Protein AF-A0A2L2Z3V6-F1 (afdb_monomer)

Radius of gyration: 16.3 Å; Cα contacts (8 Å, |Δi|>4): 15; chains: 1; bounding box: 38×30×38 Å

Sequence (73 aa):
KPLGSYIADLLSRLHFFNTWIEEGTPNVFWISGFFFTQSFLTGISQNYARKYHIPIDFLSYQFEMQHFESDSE

Secondary structure (DSSP, 8-state):
--HHHHHHHHHHHHHHHHHHHHH-S-SS--GGGSS-HHHHHHHHHHHHHHHHT--GGG---------------

InterPro domains:
  IPR026983 Dynein heavy chain [PTHR22878] (1-70)
  IPR041228 Dynein heavy chain, C-terminal domain [PF18199] (1-70)
  IPR043160 Dynein heavy chain, C-terminal domain, barrel region [G3DSA:3.10.490.20] (38-73)

Mean predicted aligned error: 5.05 Å

Solvent-accessible surface area (backbone atoms only — not comparable to full-atom values): 4776 Å² total; per-residue (Å²): 129,58,71,69,55,52,52,52,53,49,52,52,39,51,49,56,54,49,48,32,72,76,77,38,86,67,96,71,79,67,60,87,65,46,94,58,51,68,60,52,55,49,50,51,50,50,53,52,20,64,75,70,76,43,68,57,89,78,63,78,90,84,86,79,86,76,78,83,76,71,80,78,128

Structure (mmCIF, N/CA/C/O backbone):
data_AF-A0A2L2Z3V6-F1
#
_entry.id   AF-A0A2L2Z3V6-F1
#
loop_
_atom_site.group_PDB
_atom_site.id
_atom_site.type_symbol
_atom_site.label_atom_id
_atom_site.label_alt_id
_atom_site.label_comp_id
_atom_site.label_asym_id
_atom_site.label_entity_id
_atom_site.label_seq_id
_atom_site.pdbx_PDB_ins_code
_atom_site.Cartn_x
_atom_site.Cartn_y
_atom_site.Cartn_z
_atom_site.occupancy
_atom_site.B_iso_or_equiv
_atom_site.auth_seq_id
_atom_site.auth_comp_id
_atom_site.auth_asym_id
_atom_site.auth_atom_id
_atom_site.pdbx_PDB_model_num
ATOM 1 N N . LYS A 1 1 ? -18.678 8.324 9.854 1.00 69.12 1 LYS A N 1
ATOM 2 C CA . LYS A 1 1 ? -18.357 7.242 10.819 1.00 69.12 1 LYS A CA 1
ATOM 3 C C . LYS A 1 1 ? -18.344 7.848 12.227 1.00 69.12 1 LYS A C 1
ATOM 5 O O . LYS A 1 1 ? -17.864 8.967 12.350 1.00 69.12 1 LYS A O 1
ATOM 10 N N . PRO A 1 2 ? -18.894 7.199 13.266 1.00 92.69 2 PRO A N 1
ATOM 11 C CA . PRO A 1 2 ? -18.696 7.638 14.653 1.00 92.69 2 PRO A CA 1
ATOM 12 C C . PRO A 1 2 ? -17.231 7.445 15.081 1.00 92.69 2 PRO A C 1
ATOM 14 O O . PRO A 1 2 ? -16.528 6.630 14.484 1.00 92.69 2 PRO A O 1
ATOM 17 N N . LEU A 1 3 ? -16.776 8.141 16.132 1.00 93.88 3 LEU A N 1
ATOM 18 C CA . LEU A 1 3 ? -15.401 8.026 16.651 1.00 93.88 3 LEU A CA 1
ATOM 19 C C . LEU A 1 3 ? -14.997 6.567 16.913 1.00 93.88 3 LEU A C 1
ATOM 21 O O . LEU A 1 3 ? -13.930 6.143 16.483 1.00 93.88 3 LEU A O 1
ATOM 25 N N . GLY A 1 4 ? -15.882 5.776 17.528 1.00 96.62 4 GLY A N 1
ATOM 26 C CA . GLY A 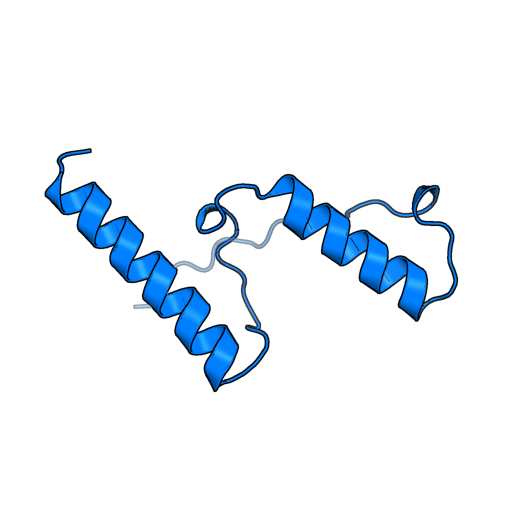1 4 ? -15.627 4.353 17.770 1.00 96.62 4 GLY A CA 1
ATOM 27 C C . GLY A 1 4 ? -15.334 3.561 16.490 1.00 96.62 4 GLY A C 1
ATOM 28 O O . GLY A 1 4 ? -14.453 2.709 16.483 1.00 96.62 4 GLY A O 1
ATOM 29 N N . SER A 1 5 ? -15.988 3.896 15.373 1.00 95.31 5 SER A N 1
ATOM 30 C CA . SER A 1 5 ? -15.724 3.259 14.075 1.00 95.31 5 SER A CA 1
ATOM 31 C C . SER A 1 5 ? -14.376 3.680 13.478 1.00 95.31 5 SER A C 1
ATOM 33 O O . SER A 1 5 ? -13.735 2.860 12.828 1.00 95.31 5 SER A O 1
ATOM 35 N N . TYR A 1 6 ? -13.908 4.911 13.719 1.00 95.81 6 TYR A N 1
ATOM 36 C CA . TYR A 1 6 ? -12.549 5.320 13.335 1.00 95.81 6 TYR A CA 1
ATOM 37 C C . TYR A 1 6 ? -11.478 4.617 14.174 1.00 95.81 6 TYR A C 1
ATOM 39 O O . TYR A 1 6 ? -10.461 4.202 13.629 1.00 95.81 6 TYR A O 1
ATOM 47 N N . ILE A 1 7 ? -11.719 4.442 15.477 1.00 97.19 7 ILE A N 1
ATOM 48 C CA . ILE A 1 7 ? -10.808 3.707 16.365 1.00 97.19 7 ILE A CA 1
ATOM 49 C C . ILE A 1 7 ? -10.721 2.236 15.942 1.00 97.19 7 ILE A C 1
ATOM 51 O O . ILE A 1 7 ? -9.622 1.705 15.826 1.00 97.19 7 ILE A O 1
ATOM 55 N N . ALA A 1 8 ? -11.851 1.589 15.650 1.00 97.12 8 ALA A N 1
ATOM 56 C CA . ALA A 1 8 ? -11.862 0.205 15.174 1.00 97.12 8 ALA A CA 1
ATOM 57 C C . ALA A 1 8 ? -11.105 0.032 13.839 1.00 97.12 8 ALA A C 1
ATOM 59 O O . ALA A 1 8 ? -10.329 -0.911 13.683 1.00 97.12 8 ALA A O 1
ATOM 60 N N . ASP A 1 9 ? -11.283 0.964 12.895 1.00 96.44 9 ASP A N 1
ATOM 61 C CA . ASP A 1 9 ? -10.555 0.990 11.616 1.00 96.44 9 ASP A CA 1
ATOM 62 C C . ASP A 1 9 ? -9.041 1.150 11.842 1.00 96.44 9 ASP A C 1
ATOM 64 O O . ASP A 1 9 ? -8.247 0.405 11.270 1.00 96.44 9 ASP A O 1
ATOM 68 N N . LEU A 1 10 ? -8.640 2.056 12.744 1.00 96.69 10 LEU A N 1
ATOM 69 C CA . LEU A 1 10 ? -7.241 2.254 13.129 1.00 96.69 10 LEU A CA 1
ATOM 70 C C . LEU A 1 10 ? -6.629 0.986 13.735 1.00 96.69 10 LEU A C 1
ATOM 72 O O . LEU A 1 10 ? -5.557 0.569 13.301 1.00 96.69 10 LEU A O 1
ATOM 76 N N . LEU A 1 11 ? -7.304 0.361 14.703 1.00 98.00 11 LEU A N 1
ATOM 77 C CA . LEU A 1 11 ? -6.833 -0.880 15.327 1.00 98.00 11 LEU A CA 1
ATOM 78 C C . LEU A 1 11 ? -6.673 -2.002 14.293 1.00 98.00 11 LEU A C 1
ATOM 80 O O . LEU A 1 11 ? -5.674 -2.716 14.321 1.00 98.00 11 LEU A O 1
ATOM 84 N N . SER A 1 12 ? -7.600 -2.104 13.337 1.00 98.00 12 SER A N 1
ATOM 85 C CA . SER A 1 12 ? -7.523 -3.088 12.249 1.00 98.00 12 SER A CA 1
ATOM 86 C C . SER A 1 12 ? -6.309 -2.849 11.343 1.00 98.00 12 SER A C 1
ATOM 88 O O . SER A 1 12 ? -5.614 -3.795 10.977 1.00 98.00 12 SER A O 1
ATOM 90 N N . ARG A 1 13 ? -6.004 -1.586 11.008 1.00 97.88 13 ARG A N 1
ATOM 91 C CA . ARG A 1 13 ? -4.805 -1.233 10.224 1.00 97.88 13 ARG A CA 1
ATOM 92 C C . ARG A 1 13 ? -3.523 -1.562 10.982 1.00 97.88 13 ARG A C 1
ATOM 94 O O . ARG A 1 13 ? -2.614 -2.142 10.399 1.00 97.88 13 ARG A O 1
ATOM 101 N N . LEU A 1 14 ? -3.454 -1.205 12.266 1.00 97.94 14 LEU A N 1
ATOM 102 C CA . LEU A 1 14 ? -2.295 -1.506 13.112 1.00 97.94 14 LEU A CA 1
ATOM 103 C C . LEU A 1 14 ? -2.053 -3.011 13.201 1.00 97.94 14 LEU A C 1
ATOM 105 O O . LEU A 1 14 ? -0.918 -3.448 13.048 1.00 97.94 14 LEU A O 1
ATOM 109 N N . HIS A 1 15 ? -3.116 -3.794 13.386 1.00 98.19 15 HIS A N 1
ATOM 110 C CA . HIS A 1 15 ? -3.022 -5.247 13.391 1.00 98.19 15 HIS A CA 1
ATOM 111 C C . HIS A 1 15 ? -2.467 -5.783 12.065 1.00 98.19 15 HIS A C 1
ATOM 113 O O . HIS A 1 15 ? -1.465 -6.488 12.083 1.00 98.19 15 HIS A O 1
ATOM 119 N N . PHE A 1 16 ? -3.029 -5.367 10.923 1.00 97.81 16 PHE A N 1
ATOM 120 C CA . PHE A 1 16 ? -2.549 -5.779 9.599 1.00 97.81 16 PHE A CA 1
ATOM 121 C C . PHE A 1 16 ? -1.054 -5.477 9.384 1.00 97.81 16 PHE A C 1
ATOM 123 O O . PHE A 1 16 ? -0.308 -6.338 8.918 1.00 97.81 16 PHE A O 1
ATOM 130 N N . PHE A 1 17 ? -0.593 -4.271 9.739 1.00 97.31 17 PHE A N 1
ATOM 131 C CA . PHE A 1 17 ? 0.818 -3.905 9.581 1.00 97.31 17 PHE A CA 1
ATOM 132 C C . PHE A 1 17 ? 1.740 -4.627 10.568 1.00 97.31 17 PHE A C 1
ATOM 134 O O . PHE A 1 17 ? 2.843 -5.000 10.177 1.00 97.31 17 PHE A O 1
ATOM 141 N N . ASN A 1 18 ? 1.304 -4.857 11.809 1.00 98.25 18 ASN A N 1
ATOM 142 C CA . ASN A 1 18 ? 2.084 -5.626 12.780 1.00 98.25 18 ASN A CA 1
ATOM 143 C C . ASN A 1 18 ? 2.264 -7.076 12.321 1.00 98.25 18 ASN A C 1
ATOM 145 O O . ASN A 1 18 ? 3.392 -7.554 12.301 1.00 98.25 18 ASN A O 1
ATOM 149 N N . THR A 1 19 ? 1.198 -7.731 11.853 1.00 98.06 19 THR A N 1
ATOM 150 C CA . THR A 1 19 ? 1.286 -9.088 11.296 1.00 98.06 19 THR A CA 1
ATOM 151 C C . THR A 1 19 ? 2.241 -9.143 10.108 1.00 98.06 19 THR A C 1
ATOM 153 O O . THR A 1 19 ? 3.073 -10.040 10.041 1.00 98.06 19 THR A O 1
ATOM 156 N N . TRP A 1 20 ? 2.207 -8.156 9.203 1.00 97.50 20 TRP A N 1
ATOM 157 C CA . TRP A 1 20 ? 3.190 -8.084 8.116 1.00 97.50 20 TRP A CA 1
ATOM 158 C C . TRP A 1 20 ? 4.630 -7.977 8.658 1.00 97.50 20 TRP A C 1
ATOM 160 O O . TRP A 1 20 ? 5.526 -8.67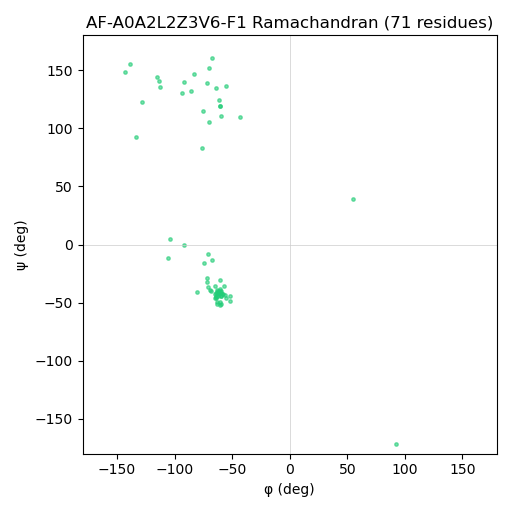5 8.190 1.00 97.50 20 TRP A O 1
ATOM 170 N N . ILE A 1 21 ? 4.883 -7.141 9.665 1.00 97.88 21 ILE A N 1
ATOM 171 C CA . ILE A 1 21 ? 6.227 -7.008 10.253 1.00 97.88 21 ILE A CA 1
ATOM 172 C C . ILE A 1 21 ? 6.708 -8.331 10.873 1.00 97.88 21 ILE A C 1
ATOM 174 O O . ILE A 1 21 ? 7.876 -8.683 10.710 1.00 97.88 21 ILE A O 1
ATOM 178 N N . GLU A 1 22 ? 5.830 -9.044 11.578 1.00 98.38 22 GLU A N 1
ATOM 179 C CA . GLU A 1 22 ? 6.173 -10.252 12.338 1.00 98.38 22 GLU A CA 1
ATOM 180 C C . GLU A 1 22 ? 6.270 -11.510 11.462 1.00 98.38 22 GLU A C 1
ATOM 182 O O . GLU A 1 22 ? 7.183 -12.317 11.640 1.00 98.38 22 GLU A O 1
ATOM 187 N N . GLU A 1 23 ? 5.358 -11.670 10.504 1.00 97.75 23 GLU A N 1
ATOM 188 C CA . GLU A 1 23 ? 5.203 -12.893 9.701 1.00 97.75 23 GLU A CA 1
ATOM 189 C C . GLU A 1 23 ? 5.734 -12.746 8.266 1.00 97.75 23 GLU A C 1
ATOM 191 O O . GLU A 1 23 ? 5.909 -13.734 7.550 1.00 97.75 23 GLU A O 1
ATOM 196 N N . GLY A 1 24 ? 6.040 -11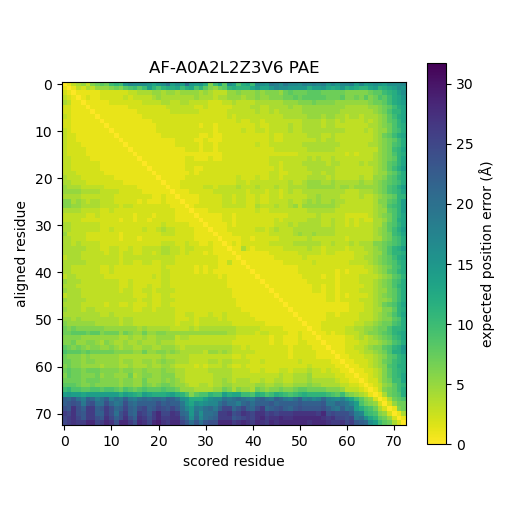.520 7.840 1.00 97.25 24 GLY A N 1
ATOM 197 C CA . GLY A 1 24 ? 6.489 -11.208 6.489 1.00 97.25 24 GLY A CA 1
ATOM 198 C C . GLY A 1 24 ? 5.351 -10.825 5.538 1.00 97.25 24 GLY A C 1
ATOM 199 O O . GLY A 1 24 ? 4.220 -10.550 5.930 1.00 97.25 24 GLY A O 1
ATOM 200 N N . THR A 1 25 ? 5.687 -10.698 4.253 1.00 96.25 25 THR A N 1
ATOM 201 C CA . THR A 1 25 ? 4.805 -10.105 3.236 1.00 96.25 25 THR A CA 1
ATOM 202 C C . THR A 1 25 ? 3.501 -10.887 3.061 1.00 96.25 25 THR A C 1
ATOM 204 O O . THR A 1 25 ? 3.565 -12.071 2.731 1.00 96.25 25 THR A O 1
ATOM 207 N N . PRO A 1 26 ? 2.323 -10.247 3.210 1.00 96.31 26 PRO A N 1
ATOM 208 C CA . PRO A 1 26 ? 1.050 -10.940 3.075 1.00 96.31 26 PRO A CA 1
ATOM 209 C C . PRO A 1 26 ? 0.783 -11.350 1.622 1.00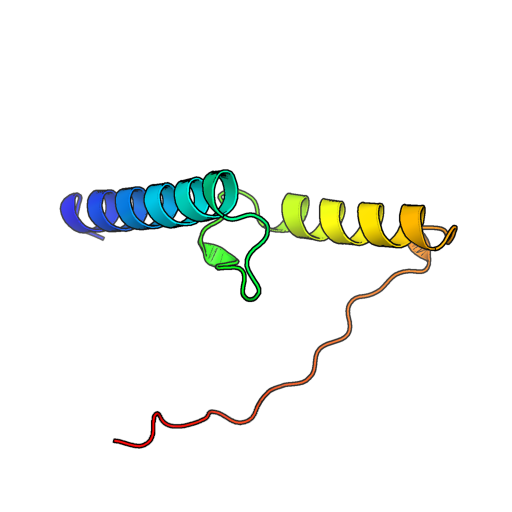 96.31 26 PRO A C 1
ATOM 211 O O . PRO A 1 26 ? 1.187 -10.666 0.680 1.00 96.31 26 PRO A O 1
ATOM 214 N N . ASN A 1 27 ? 0.024 -12.434 1.441 1.00 94.31 27 ASN A N 1
ATOM 215 C CA . ASN A 1 27 ? -0.436 -12.879 0.119 1.00 94.31 27 ASN A CA 1
ATOM 216 C C . ASN A 1 27 ? -1.518 -11.955 -0.469 1.00 94.31 27 ASN A C 1
ATOM 218 O O . ASN A 1 27 ? -1.635 -11.832 -1.686 1.00 94.31 27 ASN A O 1
ATOM 222 N N . VAL A 1 28 ? -2.303 -11.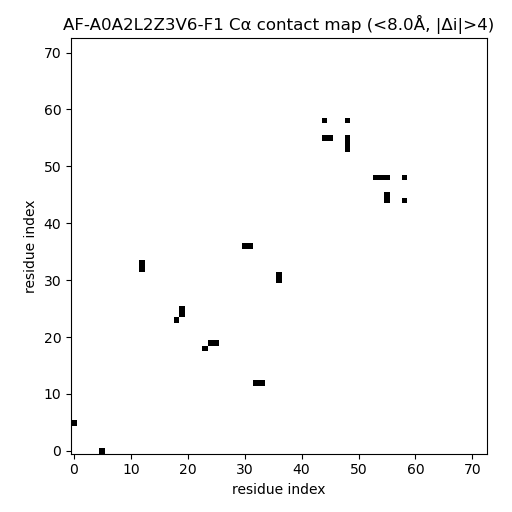300 0.395 1.00 93.62 28 VAL A N 1
ATOM 223 C CA . VAL A 1 28 ? -3.378 -10.374 0.018 1.00 93.62 28 VAL A CA 1
ATOM 224 C C . VAL A 1 28 ? -3.190 -9.062 0.770 1.00 93.62 28 VAL A C 1
ATOM 226 O O . VAL A 1 28 ? -3.153 -9.033 1.999 1.00 93.62 28 VAL A O 1
ATOM 229 N N . PHE A 1 29 ? -3.084 -7.957 0.034 1.00 95.56 29 PHE A N 1
ATOM 230 C CA . PHE A 1 29 ? -2.928 -6.631 0.623 1.00 95.56 29 PHE A CA 1
ATOM 231 C C . PHE A 1 29 ? -4.276 -5.936 0.805 1.00 95.56 29 PHE A C 1
ATOM 233 O O . PHE A 1 29 ? -5.035 -5.774 -0.152 1.00 95.56 29 PHE A O 1
ATOM 240 N N . TRP A 1 30 ? -4.535 -5.408 2.004 1.00 96.62 30 TRP A N 1
ATOM 241 C CA . TRP A 1 30 ? -5.664 -4.509 2.234 1.00 96.62 30 TRP A CA 1
ATOM 242 C C . TRP A 1 30 ? -5.355 -3.112 1.670 1.00 96.62 30 TRP A C 1
ATOM 244 O O . TRP A 1 30 ? -4.919 -2.212 2.385 1.00 96.62 30 TRP A O 1
ATOM 254 N N . ILE A 1 31 ? -5.564 -2.921 0.363 1.00 94.25 31 ILE A N 1
ATOM 255 C CA . ILE A 1 31 ? -5.166 -1.693 -0.352 1.00 94.25 31 ILE A CA 1
ATOM 256 C C . ILE A 1 31 ? -5.780 -0.429 0.273 1.00 94.25 31 ILE A C 1
ATOM 258 O O . ILE A 1 31 ? -5.073 0.549 0.496 1.00 94.25 31 ILE A O 1
ATOM 262 N N . SER A 1 32 ? -7.063 -0.435 0.643 1.00 94.12 32 SER A N 1
ATOM 263 C CA . SER A 1 32 ? -7.700 0.717 1.313 1.00 94.12 32 SER A CA 1
ATOM 264 C C . SER A 1 32 ? -7.239 0.933 2.769 1.00 94.12 32 SER A C 1
ATOM 266 O O . SER A 1 32 ? -7.549 1.966 3.374 1.00 94.12 32 SER A O 1
ATOM 268 N N . GLY A 1 33 ? -6.461 -0.007 3.316 1.00 94.31 33 GLY A N 1
ATOM 269 C CA . GLY A 1 33 ? -5.779 0.056 4.610 1.00 94.31 33 GLY A CA 1
ATOM 270 C C . GLY A 1 33 ? -4.552 0.980 4.629 1.00 94.31 33 GLY A C 1
ATOM 271 O O . GLY A 1 33 ? -4.139 1.435 5.700 1.00 94.31 33 GLY A O 1
ATOM 272 N N . PHE A 1 34 ? -4.022 1.370 3.468 1.00 95.38 34 PHE A N 1
ATOM 273 C CA . PHE A 1 34 ? -2.930 2.343 3.375 1.00 95.38 34 PHE A CA 1
ATOM 274 C C . PHE A 1 34 ? -3.440 3.786 3.419 1.00 95.38 34 PHE A C 1
ATOM 276 O O . PHE A 1 34 ? -4.499 4.104 2.883 1.00 95.38 34 PHE A O 1
ATOM 283 N N . PHE A 1 35 ? -2.645 4.683 4.012 1.00 93.62 35 PHE A N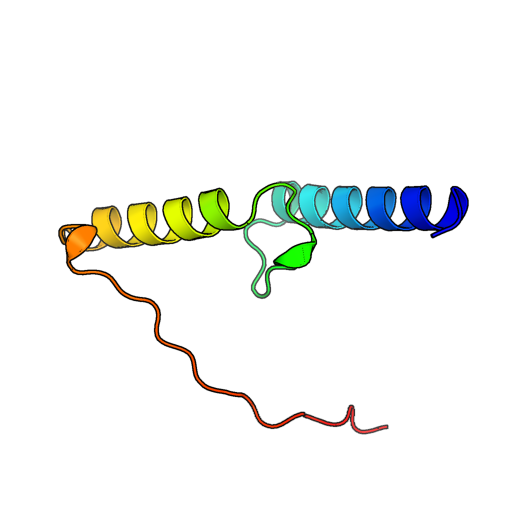 1
ATOM 284 C CA . PHE A 1 35 ? -2.915 6.124 3.964 1.00 93.62 35 PHE A CA 1
ATOM 285 C C . PHE A 1 35 ? -2.734 6.692 2.547 1.00 93.62 35 PHE A C 1
ATOM 287 O O . PHE A 1 35 ? -3.539 7.502 2.099 1.00 93.62 35 PHE A O 1
ATOM 294 N N . PHE A 1 36 ? -1.701 6.236 1.825 1.00 95.00 36 PHE A N 1
ATOM 295 C CA . PHE A 1 36 ? -1.415 6.678 0.461 1.00 95.00 36 PHE A CA 1
ATOM 296 C C . PHE A 1 36 ? -1.118 5.494 -0.470 1.00 95.00 36 PHE A C 1
ATOM 298 O O . PHE A 1 36 ? 0.013 5.025 -0.591 1.00 95.00 36 PHE A O 1
ATOM 305 N N . THR A 1 37 ? -2.165 5.004 -1.136 1.00 96.50 37 THR A N 1
ATOM 306 C CA . THR A 1 37 ? -2.131 3.797 -1.982 1.00 96.50 37 THR A CA 1
ATOM 307 C C . THR A 1 37 ? -1.232 3.939 -3.208 1.00 96.50 37 THR A C 1
ATOM 309 O O . THR A 1 37 ? -0.544 2.994 -3.583 1.00 96.50 37 THR A O 1
ATOM 312 N N . GLN A 1 38 ? 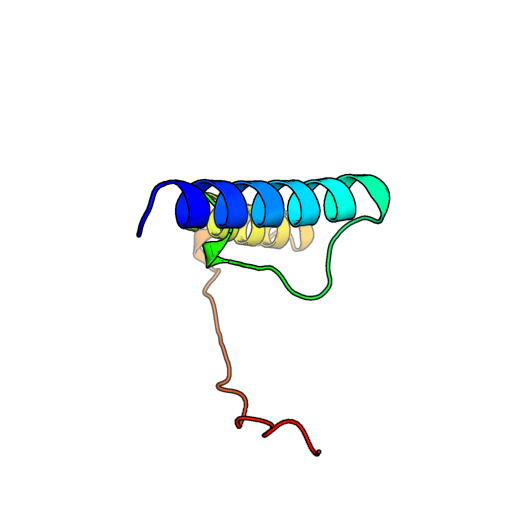-1.186 5.130 -3.808 1.00 95.94 38 GLN A N 1
ATOM 313 C CA . GLN A 1 38 ? -0.399 5.396 -5.017 1.00 95.94 38 GLN A CA 1
ATOM 314 C C . GLN A 1 38 ? 1.107 5.205 -4.782 1.00 95.94 38 GLN A C 1
ATOM 316 O O . GLN A 1 38 ? 1.789 4.620 -5.623 1.00 95.94 38 GLN A O 1
ATOM 321 N N . SER A 1 39 ? 1.627 5.625 -3.622 1.00 96.81 39 SER A N 1
ATOM 322 C CA . SER A 1 39 ? 3.029 5.375 -3.257 1.00 96.81 39 SER A CA 1
ATOM 323 C C . SER A 1 39 ? 3.341 3.892 -3.115 1.00 96.81 39 SER A C 1
ATOM 325 O O . SER A 1 39 ? 4.406 3.456 -3.544 1.00 96.81 39 SER A O 1
ATOM 327 N N . PHE A 1 40 ? 2.419 3.106 -2.553 1.00 96.12 40 PHE A N 1
ATOM 328 C CA . PHE A 1 40 ? 2.599 1.661 -2.429 1.00 96.12 40 PHE A CA 1
ATOM 329 C C . PHE A 1 40 ? 2.682 0.990 -3.807 1.00 96.12 40 PHE A C 1
ATOM 331 O O . PHE A 1 40 ? 3.653 0.289 -4.087 1.00 96.12 40 PHE A O 1
ATOM 338 N N . LEU A 1 41 ? 1.734 1.288 -4.702 1.00 96.69 41 LEU A N 1
ATOM 339 C CA . LEU A 1 41 ? 1.747 0.782 -6.081 1.00 96.69 41 LEU A CA 1
ATOM 340 C C . LEU A 1 41 ? 3.000 1.235 -6.843 1.00 96.69 41 LEU A C 1
ATOM 342 O O . LEU A 1 41 ? 3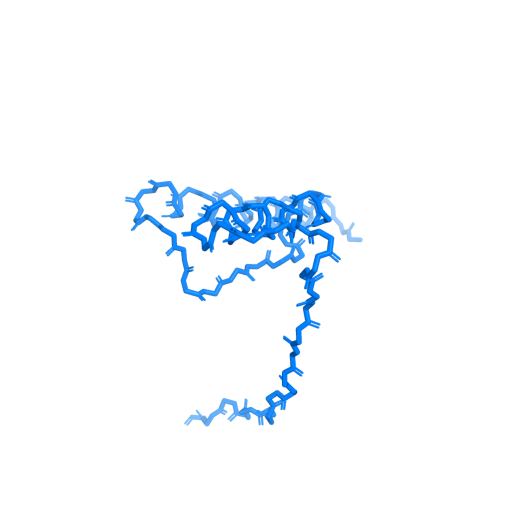.626 0.448 -7.548 1.00 96.69 41 LEU A O 1
ATOM 346 N N . THR A 1 42 ? 3.435 2.480 -6.659 1.00 97.06 42 THR A N 1
ATOM 347 C CA . THR A 1 42 ? 4.683 2.964 -7.266 1.00 97.06 42 THR A CA 1
ATOM 348 C C . THR A 1 42 ? 5.889 2.177 -6.745 1.00 97.06 42 THR A C 1
ATOM 350 O O . THR A 1 42 ? 6.745 1.769 -7.529 1.00 97.06 42 THR A O 1
ATOM 353 N N . GLY A 1 43 ? 5.944 1.899 -5.439 1.00 97.19 43 GLY A N 1
ATOM 354 C CA . GLY A 1 43 ? 6.975 1.058 -4.830 1.00 97.19 43 GLY A CA 1
ATOM 355 C C . GLY A 1 43 ? 7.003 -0.362 -5.401 1.00 97.19 43 GLY A C 1
ATOM 356 O O . GLY A 1 43 ? 8.084 -0.872 -5.697 1.00 97.19 43 GLY A O 1
ATOM 357 N N . ILE A 1 44 ? 5.837 -0.976 -5.634 1.00 96.62 44 ILE A N 1
ATOM 358 C CA . ILE A 1 44 ? 5.736 -2.287 -6.298 1.00 96.62 44 ILE A CA 1
ATOM 359 C C . ILE A 1 44 ? 6.319 -2.221 -7.713 1.00 96.62 44 ILE A C 1
ATOM 361 O O . ILE A 1 44 ? 7.203 -3.017 -8.035 1.00 96.62 44 ILE A O 1
ATOM 365 N N . SER A 1 45 ? 5.885 -1.260 -8.537 1.00 97.81 45 SER A N 1
ATOM 366 C CA . SER A 1 45 ? 6.391 -1.096 -9.908 1.00 97.81 45 SER A CA 1
ATOM 367 C C . SER A 1 45 ? 7.903 -0.889 -9.928 1.00 97.81 45 SER A C 1
ATOM 369 O O . SER A 1 45 ? 8.605 -1.506 -10.726 1.00 97.81 45 SER A O 1
ATOM 371 N N . GLN A 1 46 ? 8.432 -0.073 -9.014 1.00 98.19 46 GLN A N 1
ATOM 372 C CA . GLN A 1 46 ? 9.870 0.141 -8.891 1.00 98.19 46 GLN A CA 1
ATOM 373 C C . GLN A 1 46 ? 10.621 -1.132 -8.473 1.00 98.19 46 GLN A C 1
ATOM 375 O O . GLN A 1 46 ? 11.684 -1.421 -9.022 1.00 98.19 46 GLN A O 1
ATOM 380 N N . ASN A 1 47 ? 10.096 -1.902 -7.516 1.00 97.62 47 ASN A N 1
ATOM 381 C CA . ASN A 1 47 ? 10.707 -3.162 -7.088 1.00 97.62 47 ASN A CA 1
ATOM 382 C C . ASN A 1 47 ? 10.725 -4.189 -8.227 1.00 97.62 47 ASN A C 1
ATOM 384 O O . ASN A 1 47 ? 11.741 -4.854 -8.436 1.00 97.62 47 ASN A O 1
ATOM 388 N N . TYR A 1 48 ? 9.641 -4.273 -9.000 1.00 97.69 48 TYR A N 1
ATOM 389 C CA . TYR A 1 48 ? 9.557 -5.119 -10.188 1.00 97.69 48 TYR A CA 1
ATOM 390 C C . TYR A 1 48 ? 10.559 -4.681 -11.268 1.00 97.69 48 TYR A C 1
ATOM 392 O O . TYR A 1 48 ? 11.369 -5.492 -11.717 1.00 97.69 48 TYR A O 1
ATOM 400 N N . ALA A 1 49 ? 10.574 -3.390 -11.620 1.00 98.44 49 ALA A N 1
ATOM 401 C CA . ALA A 1 49 ? 11.505 -2.806 -12.587 1.00 98.44 49 ALA A CA 1
ATOM 402 C C . ALA A 1 49 ? 12.968 -3.141 -12.255 1.00 98.44 49 ALA A C 1
ATOM 404 O O . ALA A 1 49 ? 13.709 -3.628 -13.109 1.00 98.44 49 ALA A O 1
ATOM 405 N N . ARG A 1 50 ? 13.364 -2.949 -10.987 1.00 98.31 50 ARG A N 1
ATOM 406 C CA . ARG A 1 50 ? 14.718 -3.260 -10.499 1.00 98.31 50 ARG A CA 1
ATOM 407 C C . ARG A 1 50 ? 15.032 -4.752 -10.573 1.00 98.31 50 ARG A C 1
ATOM 409 O O . ARG A 1 50 ? 16.110 -5.110 -11.028 1.00 98.31 50 ARG A O 1
ATOM 416 N N . LYS A 1 51 ? 14.098 -5.617 -10.162 1.00 98.12 51 LYS A N 1
ATOM 417 C CA . LYS A 1 51 ? 14.285 -7.078 -10.179 1.00 98.12 51 LYS A CA 1
ATOM 418 C C . LYS A 1 51 ? 14.531 -7.619 -11.591 1.00 98.12 51 LYS A C 1
ATOM 420 O O . LYS A 1 51 ? 15.346 -8.522 -11.756 1.00 98.12 51 LYS A O 1
ATOM 425 N N . TYR A 1 52 ? 13.840 -7.076 -12.593 1.00 97.94 52 TYR A N 1
ATOM 426 C CA . TYR A 1 52 ? 13.898 -7.565 -13.976 1.00 97.94 52 TYR A CA 1
ATOM 427 C C . TYR A 1 52 ? 14.734 -6.692 -14.922 1.00 97.94 52 TYR A C 1
ATOM 429 O O . TYR A 1 52 ? 14.802 -6.996 -16.107 1.00 97.94 52 TYR A O 1
ATOM 437 N N . HIS A 1 53 ? 15.404 -5.654 -14.413 1.00 97.62 53 HIS A N 1
ATOM 438 C CA . HIS A 1 53 ? 16.251 -4.739 -15.194 1.00 97.62 53 HIS A CA 1
ATOM 439 C C . HIS A 1 53 ? 15.529 -4.086 -16.385 1.00 97.62 53 HIS A C 1
ATOM 441 O O . HIS A 1 53 ? 16.100 -3.906 -17.459 1.00 97.62 53 HIS A O 1
ATOM 447 N N . ILE A 1 54 ? 14.268 -3.713 -16.186 1.00 97.31 54 ILE A N 1
ATOM 448 C CA . ILE A 1 54 ? 13.435 -3.039 -17.187 1.00 97.31 54 ILE A CA 1
ATOM 449 C C . ILE A 1 54 ? 13.122 -1.608 -16.731 1.00 97.31 54 ILE A C 1
ATOM 451 O O . ILE A 1 54 ? 12.882 -1.394 -15.540 1.00 97.31 54 ILE A O 1
ATOM 455 N N . PRO A 1 55 ? 13.118 -0.613 -17.638 1.00 97.69 55 PRO A N 1
ATOM 456 C CA . PRO A 1 55 ? 12.672 0.740 -17.319 1.00 97.69 55 PRO A CA 1
ATOM 457 C C . PRO A 1 55 ? 11.256 0.751 -16.738 1.00 97.69 55 PRO A C 1
ATOM 459 O O . PRO A 1 55 ? 10.362 0.087 -17.262 1.00 97.69 55 PRO A O 1
ATOM 462 N N . ILE A 1 56 ? 11.038 1.533 -15.676 1.00 97.06 56 ILE A N 1
ATOM 463 C CA . ILE A 1 56 ? 9.718 1.642 -15.036 1.00 97.06 56 ILE A CA 1
ATOM 464 C C . ILE A 1 56 ? 8.649 2.181 -15.996 1.00 97.06 56 ILE A C 1
ATOM 466 O O . ILE A 1 56 ? 7.501 1.760 -15.908 1.00 97.06 56 ILE A O 1
ATOM 470 N N . ASP A 1 57 ? 9.033 3.027 -16.955 1.00 97.00 57 ASP A N 1
ATOM 471 C CA . ASP A 1 57 ? 8.127 3.617 -17.951 1.00 97.00 57 ASP A CA 1
ATOM 472 C C . ASP A 1 57 ? 7.565 2.590 -18.951 1.00 97.00 57 ASP A C 1
ATOM 474 O O . ASP A 1 57 ? 6.610 2.879 -19.667 1.00 97.00 57 ASP A O 1
ATOM 478 N N . PHE A 1 58 ? 8.131 1.379 -18.998 1.00 96.62 58 PHE A N 1
ATOM 479 C CA . PHE A 1 58 ? 7.591 0.263 -19.783 1.00 96.62 58 PHE A CA 1
ATOM 480 C C . PHE A 1 58 ? 6.627 -0.625 -18.993 1.00 96.62 58 PHE A C 1
ATOM 482 O O . PHE A 1 58 ? 6.096 -1.593 -19.539 1.00 96.62 58 PHE A O 1
ATOM 489 N N . LEU A 1 59 ? 6.390 -0.326 -17.715 1.00 96.75 59 LEU A N 1
ATOM 490 C CA . LEU A 1 59 ? 5.479 -1.091 -16.878 1.00 96.75 59 LEU A CA 1
ATOM 491 C C . LEU A 1 59 ? 4.066 -0.521 -16.920 1.00 96.75 59 LEU A C 1
ATOM 493 O O . LEU A 1 59 ? 3.846 0.684 -16.844 1.00 96.75 59 LEU A O 1
ATOM 497 N N . SER A 1 60 ? 3.091 -1.423 -16.954 1.00 95.62 60 SER A N 1
ATOM 498 C CA . SER A 1 60 ? 1.682 -1.115 -16.731 1.00 95.62 60 SER A CA 1
ATOM 499 C C . SER A 1 60 ? 1.053 -2.206 -15.873 1.00 95.62 60 SER A C 1
ATOM 501 O O . SER A 1 60 ? 1.548 -3.333 -15.820 1.00 95.62 60 SER A O 1
ATOM 503 N N . TYR A 1 61 ? -0.022 -1.859 -15.170 1.00 94.56 61 TYR A N 1
ATOM 504 C CA . TYR A 1 61 ? -0.800 -2.828 -14.410 1.00 94.56 61 TYR A CA 1
ATOM 505 C C . TYR A 1 61 ? -1.835 -3.490 -15.314 1.00 94.56 61 TYR A C 1
ATOM 507 O O . TYR A 1 61 ? -2.587 -2.810 -16.009 1.00 94.56 61 TYR A O 1
ATOM 515 N N . GLN A 1 62 ? -1.896 -4.815 -15.251 1.00 94.88 62 GLN A N 1
ATOM 516 C CA . GLN A 1 62 ? -2.978 -5.618 -15.808 1.00 94.88 62 GLN A CA 1
ATOM 517 C C . GLN A 1 62 ? -3.695 -6.313 -14.655 1.00 94.88 62 GLN A C 1
ATOM 519 O O . GLN A 1 62 ? -3.069 -6.671 -13.656 1.00 94.88 62 GLN A O 1
ATOM 524 N N . PHE A 1 63 ? -5.008 -6.464 -14.773 1.00 92.44 63 PHE A N 1
ATOM 525 C CA . PHE A 1 63 ? -5.829 -7.125 -13.770 1.00 92.44 63 PHE A CA 1
ATOM 526 C C . PHE A 1 63 ? -6.926 -7.932 -14.452 1.00 92.44 63 PHE A C 1
ATOM 528 O O . PHE A 1 63 ? -7.438 -7.550 -15.504 1.00 92.44 63 PHE A O 1
ATOM 535 N N . GLU A 1 64 ? -7.297 -9.032 -13.813 1.00 94.12 64 GLU A N 1
ATOM 536 C CA . GLU A 1 64 ? -8.429 -9.860 -14.199 1.00 94.12 64 GLU A CA 1
ATOM 537 C C . GLU A 1 64 ? -9.496 -9.743 -13.115 1.00 94.12 64 GLU A C 1
ATOM 539 O O . GLU A 1 64 ? -9.195 -9.769 -11.919 1.00 94.12 64 GLU A O 1
ATOM 544 N N . MET A 1 65 ? -10.749 -9.576 -13.533 1.00 91.69 65 MET A N 1
ATOM 545 C CA . MET A 1 65 ? -11.868 -9.574 -12.600 1.00 91.69 65 MET A CA 1
ATOM 546 C C . MET A 1 65 ? -12.139 -11.010 -12.179 1.00 91.69 65 MET A C 1
ATOM 548 O O . MET A 1 65 ? -12.531 -11.834 -13.004 1.00 91.69 65 MET A O 1
ATOM 552 N N . GLN A 1 66 ? -11.942 -11.303 -10.898 1.00 86.44 66 GLN A N 1
ATOM 553 C CA . GLN A 1 66 ? -12.349 -12.591 -10.359 1.00 86.44 66 GLN A CA 1
ATOM 554 C C . GLN A 1 66 ? -13.873 -12.648 -10.269 1.00 86.44 66 GLN A C 1
ATOM 556 O O . GLN A 1 66 ? -14.531 -11.670 -9.900 1.00 86.44 66 GLN A O 1
ATOM 561 N N . HIS A 1 67 ? -14.441 -13.797 -10.630 1.00 86.06 67 HIS A N 1
ATOM 562 C CA . HIS A 1 67 ? -15.839 -14.071 -10.337 1.00 86.06 67 HIS A CA 1
ATOM 563 C C . HIS A 1 67 ? -16.005 -14.119 -8.819 1.00 86.06 67 HIS A C 1
ATOM 565 O O . HIS A 1 67 ? -15.175 -14.696 -8.125 1.00 86.06 67 HIS A O 1
ATOM 571 N N . PHE A 1 68 ? -17.049 -13.466 -8.311 1.00 78.00 68 PHE A N 1
ATOM 572 C CA . PHE A 1 68 ? -17.344 -13.456 -6.886 1.00 78.00 68 PHE A CA 1
ATOM 573 C C . PHE A 1 68 ? -17.571 -14.897 -6.418 1.00 78.00 68 PHE A C 1
ATOM 575 O O .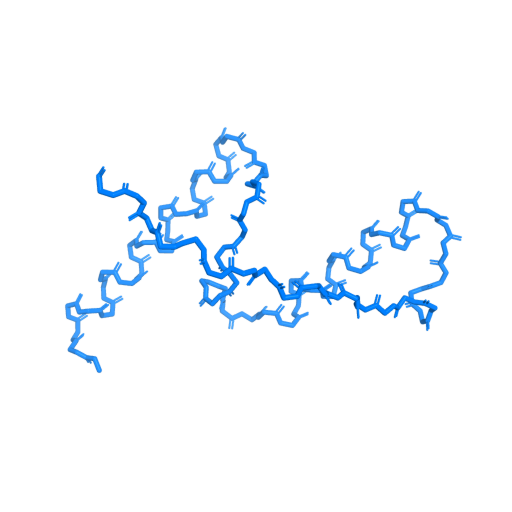 PHE A 1 68 ? -18.564 -15.515 -6.801 1.00 78.00 68 PHE A O 1
ATOM 582 N N . GLU A 1 69 ? -16.653 -15.434 -5.618 1.00 68.31 69 GLU A N 1
ATOM 583 C CA . GLU A 1 69 ? -16.945 -16.608 -4.807 1.00 68.31 69 GLU A CA 1
ATOM 584 C C . GLU A 1 69 ? -17.919 -16.130 -3.731 1.00 68.31 69 GLU A C 1
ATOM 586 O O . GLU A 1 69 ? -17.554 -15.376 -2.831 1.00 68.31 69 GLU A O 1
ATOM 591 N N . SER A 1 70 ? -19.199 -16.485 -3.863 1.00 67.75 70 SER A N 1
ATOM 592 C CA . SER A 1 70 ? -20.066 -16.469 -2.692 1.00 67.75 70 SER A CA 1
ATOM 593 C C . SER A 1 70 ? -19.446 -17.454 -1.718 1.00 67.75 70 SER A C 1
ATOM 595 O O . SER A 1 70 ? -19.322 -18.622 -2.089 1.00 67.75 70 SER A O 1
ATOM 597 N N . ASP A 1 71 ? -19.040 -16.987 -0.537 1.00 64.12 71 ASP A N 1
ATOM 598 C CA . ASP A 1 71 ? -18.622 -17.859 0.556 1.00 64.12 71 ASP A CA 1
ATOM 599 C C . ASP A 1 71 ? -19.623 -19.019 0.630 1.00 64.12 71 ASP A C 1
ATOM 601 O O . ASP A 1 71 ? -20.809 -18.811 0.898 1.00 64.12 71 ASP A O 1
ATOM 605 N N . SER A 1 72 ? -19.181 -20.219 0.249 1.00 53.28 72 SER A N 1
ATOM 606 C CA . SER A 1 72 ? -19.983 -21.427 0.425 1.00 53.28 72 SER A CA 1
ATOM 607 C C . SER A 1 72 ? -20.216 -21.553 1.928 1.00 53.28 72 SER A C 1
ATOM 609 O O . SER A 1 72 ? -19.236 -21.598 2.672 1.00 53.28 72 SER A O 1
ATOM 611 N N . GLU A 1 73 ? -21.486 -21.524 2.340 1.00 42.19 73 GLU A N 1
ATOM 612 C CA . GLU A 1 73 ? -21.930 -21.671 3.737 1.00 42.19 73 GLU A CA 1
ATOM 613 C C . GLU A 1 73 ? -21.256 -22.837 4.476 1.00 42.19 73 GLU A C 1
ATOM 615 O O . GLU A 1 73 ? -21.064 -23.916 3.862 1.00 42.19 73 GLU A O 1
#

pLDDT: mean 92.97, std 10.5, range [42.19, 98.44]

Foldseek 3Di:
DPPVVVVVLVVVLVVVVVCCVVVNDDPDDPQVSDPDNVVVVVVVLVVVCVVVVHDSVPDDDDDDDDDDDPPDD

Organism: Parasteatoda tepidariorum (NCBI:txid114398)